Protein AF-A0A378BLF2-F1 (afdb_monomer)

InterPro domains:
  IPR058627 Multidrug resistance protein MdtA-like, C-terminal permuted SH3 domain [PF25967] (3-40)

Structure (mmCIF, N/CA/C/O backbone):
data_AF-A0A378BLF2-F1
#
_entry.id   AF-A0A378BLF2-F1
#
loop_
_atom_site.group_PDB
_atom_site.id
_atom_site.type_symbol
_atom_site.label_atom_id
_atom_site.label_alt_id
_atom_site.label_comp_id
_atom_site.label_asym_id
_atom_site.label_entity_id
_atom_site.label_seq_id
_atom_site.pdbx_PDB_ins_code
_atom_site.Cartn_x
_atom_site.Cartn_y
_atom_site.Cartn_z
_atom_site.occupancy
_atom_site.B_iso_or_equiv
_atom_site.auth_seq_id
_atom_site.auth_comp_id
_atom_site.auth_asym_id
_atom_site.auth_atom_id
_atom_site.pdbx_PDB_model_num
ATOM 1 N N . MET A 1 1 ? -17.983 12.725 -3.443 1.00 42.03 1 MET A N 1
ATOM 2 C CA . MET A 1 1 ? -16.664 12.998 -4.056 1.00 42.03 1 MET A CA 1
ATOM 3 C C . MET A 1 1 ? -15.687 11.942 -3.568 1.00 42.03 1 MET A C 1
ATOM 5 O O . MET A 1 1 ? -15.340 11.941 -2.395 1.00 42.03 1 MET A O 1
ATOM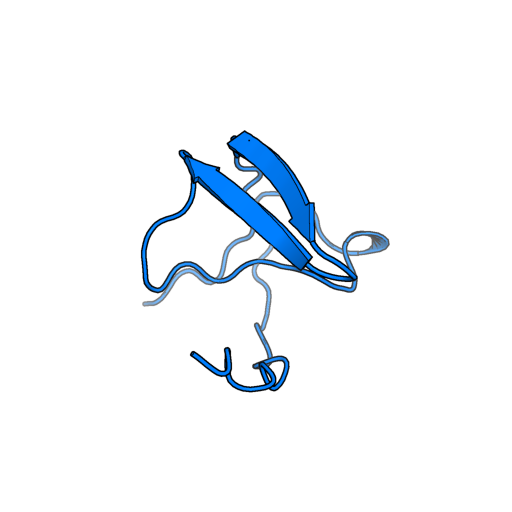 9 N N . THR A 1 2 ? -15.318 10.989 -4.414 1.00 53.41 2 THR A N 1
ATOM 10 C CA . THR A 1 2 ? -14.394 9.899 -4.070 1.00 53.41 2 THR A CA 1
ATOM 11 C C . THR A 1 2 ? -12.982 10.474 -3.937 1.00 53.41 2 THR A C 1
ATOM 13 O O . THR A 1 2 ? -12.375 10.863 -4.934 1.00 53.41 2 THR A O 1
ATOM 16 N N . LYS A 1 3 ? -12.469 10.600 -2.707 1.00 63.12 3 LYS A N 1
ATOM 17 C CA . LYS A 1 3 ? -11.093 11.052 -2.454 1.00 63.12 3 LYS A CA 1
ATOM 18 C C . LYS A 1 3 ? -10.132 9.924 -2.836 1.00 63.12 3 LYS A C 1
ATOM 20 O O . LYS A 1 3 ? -9.851 9.055 -2.024 1.00 63.12 3 LYS A O 1
ATOM 25 N N . ASN A 1 4 ? -9.636 9.929 -4.073 1.00 73.38 4 ASN A N 1
ATOM 26 C CA . ASN A 1 4 ? -8.517 9.076 -4.493 1.00 73.38 4 ASN A CA 1
ATOM 27 C C . ASN A 1 4 ? -7.197 9.649 -3.941 1.00 73.38 4 ASN A C 1
ATOM 29 O O . ASN A 1 4 ? -6.322 10.052 -4.708 1.00 73.38 4 ASN A O 1
ATOM 33 N N . GLN A 1 5 ? -7.095 9.781 -2.619 1.00 78.88 5 GLN A N 1
ATOM 34 C CA . GLN A 1 5 ? -5.865 10.198 -1.955 1.00 78.88 5 GLN A CA 1
ATOM 35 C C . GLN A 1 5 ? -5.053 8.983 -1.544 1.00 78.88 5 GLN A C 1
ATOM 37 O O . GLN A 1 5 ? -5.594 7.941 -1.182 1.00 78.88 5 GLN A O 1
ATOM 42 N N . VAL A 1 6 ? -3.741 9.139 -1.620 1.00 83.81 6 VAL A N 1
ATOM 43 C CA . VAL A 1 6 ? -2.797 8.116 -1.195 1.00 83.81 6 VAL A CA 1
ATOM 44 C C . VAL A 1 6 ? -2.657 8.182 0.312 1.00 83.81 6 VAL A C 1
ATOM 46 O O . VAL A 1 6 ? -2.379 9.245 0.867 1.00 83.81 6 VAL A O 1
ATOM 49 N N . GLU A 1 7 ? -2.756 7.030 0.953 1.00 84.12 7 GLU A N 1
ATOM 50 C CA . GLU A 1 7 ? -2.482 6.876 2.373 1.00 84.12 7 GLU A CA 1
ATOM 51 C C . GLU A 1 7 ? -1.520 5.710 2.563 1.00 84.12 7 GLU A C 1
ATOM 53 O O . GLU A 1 7 ? -1.667 4.656 1.940 1.00 84.12 7 GLU A O 1
ATOM 58 N N . THR A 1 8 ? -0.519 5.901 3.420 1.00 85.00 8 THR A N 1
ATOM 59 C CA . THR A 1 8 ? 0.309 4.784 3.865 1.00 85.00 8 THR A CA 1
ATOM 60 C C . THR A 1 8 ? -0.520 3.958 4.829 1.00 85.00 8 THR A C 1
ATOM 62 O O . THR A 1 8 ? -1.020 4.482 5.824 1.00 85.00 8 THR A O 1
ATOM 65 N N . ARG A 1 9 ? -0.655 2.666 4.543 1.00 87.44 9 ARG A N 1
ATOM 66 C CA . ARG A 1 9 ? -1.341 1.736 5.429 1.00 87.44 9 ARG A CA 1
ATOM 67 C C . ARG A 1 9 ? -0.449 0.548 5.731 1.00 87.44 9 ARG A C 1
ATOM 69 O O . ARG A 1 9 ? 0.092 -0.071 4.819 1.00 87.44 9 ARG A O 1
ATOM 76 N N . GLU A 1 10 ? -0.340 0.225 7.011 1.00 88.56 10 GLU A N 1
ATOM 77 C CA . GLU A 1 10 ? 0.284 -1.015 7.450 1.00 88.56 10 GLU A CA 1
ATOM 78 C C . GLU A 1 10 ? -0.643 -2.193 7.145 1.00 88.56 10 GLU A C 1
ATOM 80 O O . GLU A 1 10 ? -1.841 -2.171 7.438 1.00 88.56 10 GLU A O 1
ATOM 85 N N . VAL A 1 11 ? -0.081 -3.219 6.516 1.00 90.06 11 VAL A N 1
ATOM 86 C CA . VAL A 1 11 ? -0.786 -4.441 6.131 1.00 90.06 11 VAL A CA 1
ATOM 87 C C . VAL A 1 11 ? 0.009 -5.644 6.612 1.00 90.06 11 VAL A C 1
ATOM 89 O O . VAL A 1 11 ? 1.238 -5.609 6.652 1.00 90.06 11 VAL A O 1
ATOM 92 N N . VAL A 1 12 ? -0.691 -6.717 6.969 1.00 91.44 12 VAL A N 1
ATOM 93 C CA . VAL A 1 12 ? -0.061 -7.972 7.390 1.00 91.44 12 VAL A CA 1
ATOM 94 C C . VAL A 1 12 ? -0.021 -8.906 6.191 1.00 91.44 12 VAL A C 1
ATOM 96 O O . VAL A 1 12 ? -1.039 -9.491 5.821 1.00 91.44 12 VAL A O 1
ATOM 99 N N . ALA A 1 13 ? 1.155 -9.024 5.578 1.00 90.94 13 ALA A N 1
ATOM 100 C CA . ALA A 1 13 ? 1.429 -9.992 4.524 1.00 90.94 13 ALA A CA 1
ATOM 101 C C . ALA A 1 13 ? 2.118 -11.220 5.133 1.00 90.94 13 ALA A C 1
ATOM 103 O O . ALA A 1 13 ? 3.203 -11.103 5.698 1.00 90.94 13 ALA A O 1
ATOM 104 N N . THR A 1 14 ? 1.483 -12.390 5.057 1.00 88.69 14 THR A N 1
ATOM 105 C CA . THR A 1 14 ? 1.988 -13.611 5.712 1.00 88.69 14 THR A CA 1
ATOM 106 C C . THR A 1 14 ? 2.883 -14.446 4.811 1.00 88.69 14 THR A C 1
ATOM 108 O O . THR A 1 14 ? 3.793 -15.109 5.302 1.00 88.69 14 THR A O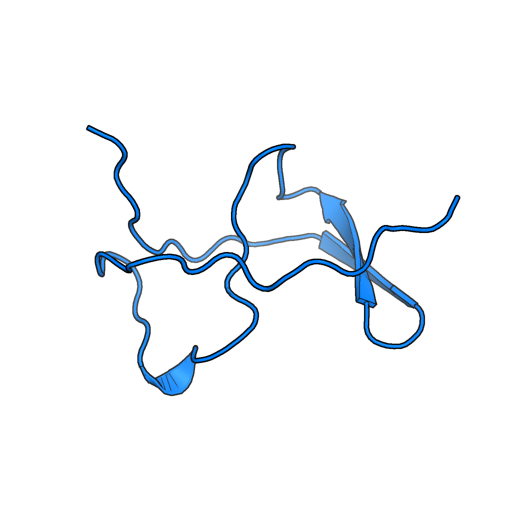 1
ATOM 111 N N . GLN A 1 15 ? 2.638 -14.433 3.501 1.00 89.62 15 GLN A N 1
ATOM 112 C CA . GLN A 1 15 ? 3.409 -15.218 2.544 1.00 89.62 15 GLN A CA 1
ATOM 113 C C . GLN A 1 15 ? 3.385 -14.582 1.153 1.00 89.62 15 GLN A C 1
ATOM 115 O O . GLN A 1 15 ? 2.364 -14.043 0.728 1.00 89.62 15 GLN A O 1
ATOM 120 N N . ALA A 1 16 ? 4.501 -14.685 0.432 1.00 90.06 16 ALA A N 1
ATOM 121 C CA . ALA A 1 16 ? 4.543 -14.470 -1.009 1.00 90.06 16 ALA A CA 1
ATOM 122 C C . ALA A 1 16 ? 4.212 -15.784 -1.733 1.00 90.06 16 ALA A C 1
ATOM 124 O O . ALA A 1 16 ? 4.831 -16.816 -1.476 1.00 90.06 16 ALA A O 1
ATOM 125 N N . VAL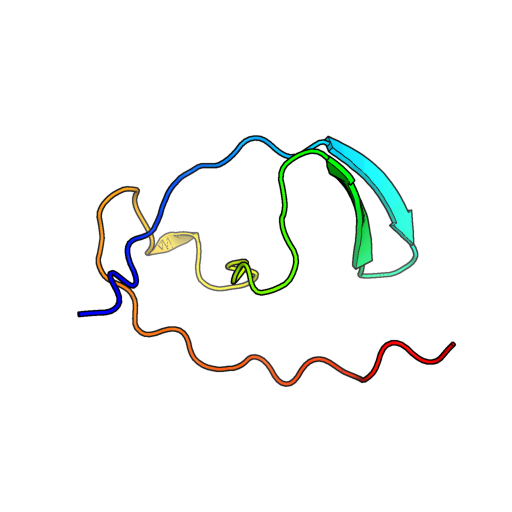 A 1 17 ? 3.233 -15.740 -2.629 1.00 89.00 17 VAL A N 1
ATOM 126 C CA . VAL A 1 17 ? 2.780 -16.850 -3.469 1.00 89.00 17 VAL A CA 1
ATOM 127 C C . VAL A 1 17 ? 3.009 -16.448 -4.926 1.00 89.00 17 VAL A C 1
ATOM 129 O O . VAL A 1 17 ? 2.216 -15.710 -5.513 1.00 89.00 17 VAL A O 1
ATOM 132 N N . GLY A 1 18 ? 4.130 -16.897 -5.497 1.00 87.50 18 GLY A N 1
ATOM 133 C CA . GLY A 1 18 ? 4.593 -16.436 -6.811 1.00 87.50 18 GLY A CA 1
ATOM 134 C C . GLY A 1 18 ? 4.848 -14.927 -6.799 1.00 87.50 18 GLY A C 1
ATOM 135 O O . GLY A 1 18 ? 5.567 -14.427 -5.938 1.00 87.50 18 GLY A O 1
ATOM 136 N N . ASP A 1 19 ? 4.200 -14.199 -7.706 1.00 84.94 19 ASP A N 1
ATOM 137 C CA . ASP A 1 19 ? 4.311 -12.737 -7.821 1.00 84.94 19 ASP A CA 1
ATOM 138 C C . ASP A 1 19 ? 3.299 -11.970 -6.943 1.00 84.94 19 ASP A C 1
ATOM 140 O O . ASP A 1 19 ? 3.108 -10.762 -7.104 1.00 84.94 19 ASP A O 1
ATOM 144 N N . LYS A 1 20 ? 2.578 -12.661 -6.049 1.00 84.62 20 LYS A N 1
ATOM 145 C CA . LYS A 1 20 ? 1.490 -12.088 -5.238 1.00 84.62 20 LYS A CA 1
ATOM 146 C C . LYS A 1 20 ? 1.764 -12.255 -3.749 1.00 84.62 20 LYS A C 1
ATOM 148 O O . LYS A 1 20 ? 2.349 -13.242 -3.326 1.00 84.62 20 LYS A O 1
ATOM 153 N N . TRP A 1 21 ? 1.277 -11.322 -2.937 1.00 89.06 21 TRP A N 1
ATOM 154 C CA . TRP A 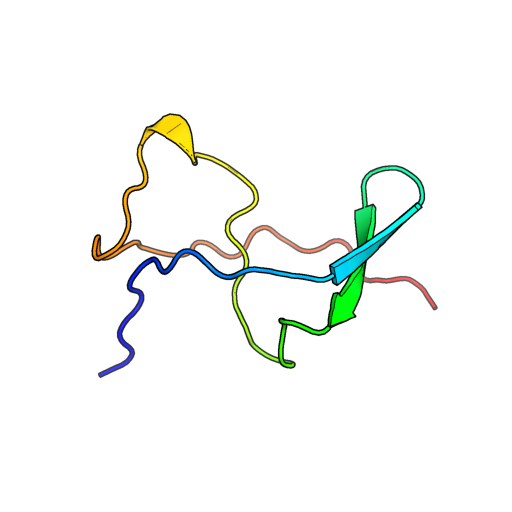1 21 ? 1.339 -11.415 -1.477 1.00 89.06 21 TRP A CA 1
ATOM 155 C C . TRP A 1 21 ? -0.021 -11.797 -0.898 1.00 89.06 21 TRP A C 1
ATOM 157 O O . TRP A 1 21 ? -1.038 -11.188 -1.233 1.00 89.06 21 TRP A O 1
ATOM 167 N N . LEU A 1 22 ? -0.032 -12.786 -0.007 1.00 89.12 22 LEU A N 1
ATOM 168 C CA . LEU A 1 22 ? -1.195 -13.150 0.789 1.00 89.12 22 LEU A CA 1
ATOM 169 C C . LEU A 1 22 ? -1.316 -12.180 1.967 1.00 89.12 22 LEU A C 1
ATOM 171 O O . LEU A 1 22 ? -0.504 -12.211 2.893 1.00 89.12 22 LEU A O 1
ATOM 175 N N . ILE A 1 23 ? -2.332 -11.316 1.921 1.00 88.81 23 ILE A N 1
ATOM 176 C CA . ILE A 1 23 ? -2.612 -10.334 2.972 1.00 88.81 23 ILE A CA 1
ATOM 177 C C . ILE A 1 23 ? -3.732 -10.849 3.871 1.00 88.81 23 ILE A C 1
ATOM 179 O O . ILE A 1 23 ? -4.823 -11.155 3.396 1.00 88.81 23 ILE A O 1
ATOM 183 N N . THR A 1 24 ? -3.463 -10.928 5.174 1.00 90.12 24 THR A N 1
ATOM 184 C CA . THR A 1 24 ? -4.419 -11.413 6.183 1.00 90.12 24 THR A CA 1
ATOM 185 C C . THR A 1 24 ? -5.071 -10.287 6.979 1.00 90.12 24 THR A C 1
ATOM 187 O O . THR A 1 24 ? -6.118 -10.501 7.584 1.00 90.12 24 THR A O 1
ATOM 190 N N . SER A 1 25 ? -4.486 -9.084 6.984 1.00 90.44 25 SER A N 1
ATOM 191 C CA . SER A 1 25 ? -5.049 -7.917 7.670 1.00 90.44 25 SER A CA 1
ATOM 192 C C . SER A 1 25 ? -4.571 -6.597 7.061 1.00 90.44 25 SER A C 1
ATOM 194 O O . SER A 1 25 ? -3.534 -6.533 6.403 1.00 90.44 25 SER A O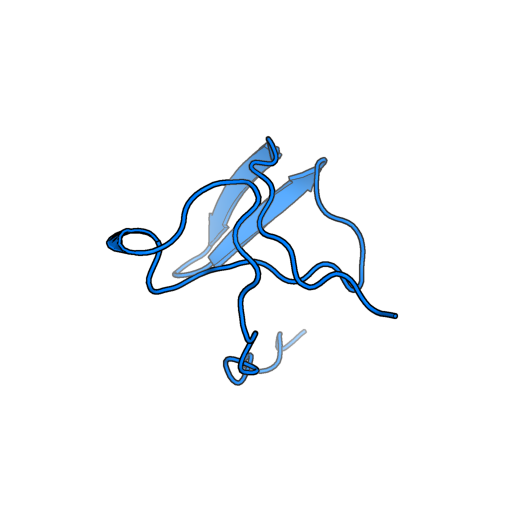 1
ATOM 196 N N . GLY A 1 26 ? -5.336 -5.532 7.299 1.00 85.75 26 GLY A N 1
ATOM 197 C CA . GLY A 1 26 ? -5.030 -4.167 6.864 1.00 85.75 26 GLY A CA 1
ATOM 198 C C . GLY A 1 26 ? -5.689 -3.746 5.547 1.00 85.75 26 GLY A C 1
ATOM 199 O O . GLY A 1 26 ? -5.782 -2.554 5.277 1.00 85.75 26 GLY A O 1
ATOM 200 N N . LEU A 1 27 ? -6.237 -4.662 4.747 1.00 86.12 27 LEU A N 1
ATOM 201 C CA . LEU A 1 27 ? -6.990 -4.316 3.532 1.00 86.12 27 LEU A CA 1
ATOM 202 C C . LEU A 1 27 ? -8.446 -4.761 3.626 1.00 86.12 27 LEU A C 1
ATOM 204 O O . LEU A 1 27 ? -8.750 -5.809 4.195 1.00 86.12 27 LEU A O 1
ATOM 208 N N . LYS A 1 28 ? -9.346 -3.959 3.055 1.00 82.88 28 LYS A N 1
ATOM 209 C CA . LYS A 1 28 ? -10.770 -4.277 2.930 1.00 82.88 28 LYS A CA 1
ATOM 210 C C . LYS A 1 28 ? -11.128 -4.578 1.473 1.00 82.88 28 LYS A C 1
ATOM 212 O O . LYS A 1 28 ? -10.508 -4.025 0.562 1.00 82.88 28 LYS A O 1
ATOM 217 N N . PRO A 1 29 ? -12.155 -5.409 1.225 1.00 78.88 29 PRO A N 1
ATOM 218 C CA . PRO A 1 29 ? -12.688 -5.593 -0.119 1.00 78.88 29 PRO A CA 1
ATOM 219 C C . PRO A 1 29 ? -13.066 -4.245 -0.747 1.00 78.88 29 PRO A C 1
ATOM 221 O O . PRO A 1 29 ? -13.770 -3.446 -0.132 1.00 78.88 29 PRO A O 1
ATOM 224 N N . GLY A 1 30 ? -12.587 -3.995 -1.967 1.00 80.88 30 GLY A N 1
ATOM 225 C CA . GLY A 1 30 ? -12.795 -2.731 -2.681 1.00 80.88 30 GLY A CA 1
ATOM 226 C C . GLY A 1 30 ? -11.712 -1.669 -2.458 1.00 80.88 30 GLY A C 1
ATOM 227 O O . GLY A 1 30 ? -11.715 -0.667 -3.177 1.00 80.88 30 GLY A O 1
ATOM 228 N N . ASP A 1 31 ? -10.767 -1.888 -1.535 1.00 83.12 31 ASP A N 1
ATOM 229 C CA . ASP A 1 31 ? -9.587 -1.030 -1.411 1.00 83.12 31 ASP A CA 1
ATOM 230 C C . ASP A 1 31 ? -8.716 -1.134 -2.671 1.00 83.12 31 ASP A C 1
ATOM 232 O O . ASP A 1 31 ? -8.511 -2.209 -3.241 1.00 83.12 31 ASP A O 1
ATOM 236 N N . LYS A 1 32 ? -8.180 0.009 -3.106 1.00 83.75 32 LYS A N 1
ATOM 237 C CA . LYS A 1 32 ? -7.264 0.093 -4.246 1.00 83.75 32 LYS A CA 1
ATOM 238 C C . LYS A 1 32 ? -5.834 0.161 -3.734 1.00 83.75 32 LYS A C 1
ATOM 240 O O . LYS A 1 32 ? -5.482 1.090 -3.012 1.00 83.75 32 LYS A O 1
ATOM 245 N N . VAL A 1 33 ? -5.015 -0.805 -4.136 1.00 84.69 33 VAL A N 1
ATOM 246 C CA . VAL A 1 33 ? -3.597 -0.874 -3.773 1.00 84.69 33 VAL A CA 1
ATOM 247 C C . VAL A 1 33 ? -2.755 -0.331 -4.918 1.00 84.69 33 VAL A C 1
ATOM 249 O O . VAL A 1 33 ? -2.976 -0.664 -6.081 1.00 84.69 33 VAL A O 1
ATOM 252 N N . ILE A 1 34 ? -1.783 0.511 -4.584 1.00 83.31 34 ILE A N 1
ATOM 253 C CA . ILE A 1 34 ? -0.815 1.034 -5.545 1.00 83.31 34 ILE A CA 1
ATOM 254 C C . ILE A 1 34 ? 0.316 0.018 -5.656 1.00 83.31 34 ILE A C 1
ATOM 256 O O . ILE A 1 34 ? 1.085 -0.163 -4.718 1.00 83.31 34 ILE A O 1
ATOM 260 N N . VAL A 1 35 ? 0.404 -0.643 -6.804 1.00 83.69 35 VAL A N 1
ATOM 261 C CA . VAL A 1 35 ? 1.407 -1.684 -7.088 1.00 83.69 35 VAL A CA 1
ATOM 262 C C . VAL A 1 35 ? 2.574 -1.172 -7.938 1.00 83.69 35 VAL A C 1
ATOM 264 O O . VAL A 1 35 ? 3.626 -1.798 -7.984 1.00 83.69 35 VAL A O 1
ATOM 267 N N . SER A 1 36 ? 2.415 0.006 -8.548 1.00 80.31 36 SER A N 1
ATOM 268 C CA . SER A 1 36 ? 3.370 0.600 -9.484 1.00 80.31 36 SER A CA 1
ATOM 269 C C . SER A 1 36 ? 3.486 2.111 -9.274 1.00 80.31 36 SER A C 1
ATOM 271 O O . SER A 1 36 ? 2.533 2.776 -8.868 1.00 80.31 36 SER A O 1
ATOM 273 N N . GLY A 1 37 ? 4.659 2.676 -9.572 1.00 80.25 37 GLY A N 1
ATOM 274 C CA . GLY A 1 37 ? 4.866 4.128 -9.593 1.00 80.25 37 GLY A CA 1
ATOM 275 C C . GLY A 1 37 ? 5.114 4.792 -8.235 1.00 80.25 37 GLY A C 1
ATOM 276 O O . GLY A 1 37 ? 5.165 6.021 -8.190 1.00 80.25 37 GLY A O 1
ATOM 277 N N . LEU A 1 38 ? 5.319 4.022 -7.156 1.00 81.75 38 LEU A N 1
ATOM 278 C CA . LEU A 1 38 ? 5.533 4.520 -5.784 1.00 81.75 38 LEU A CA 1
ATOM 279 C C . LEU A 1 38 ? 6.625 5.600 -5.676 1.00 81.75 38 LEU A C 1
ATOM 281 O O . LEU A 1 38 ? 6.531 6.465 -4.812 1.00 81.75 38 LEU A O 1
ATOM 285 N N . GLN A 1 39 ? 7.604 5.633 -6.590 1.00 81.75 39 GLN A N 1
ATOM 286 C CA . GLN A 1 39 ? 8.647 6.669 -6.611 1.00 81.75 39 GLN A CA 1
ATOM 287 C C . GLN A 1 39 ? 8.112 8.109 -6.763 1.00 81.75 39 GLN A C 1
ATO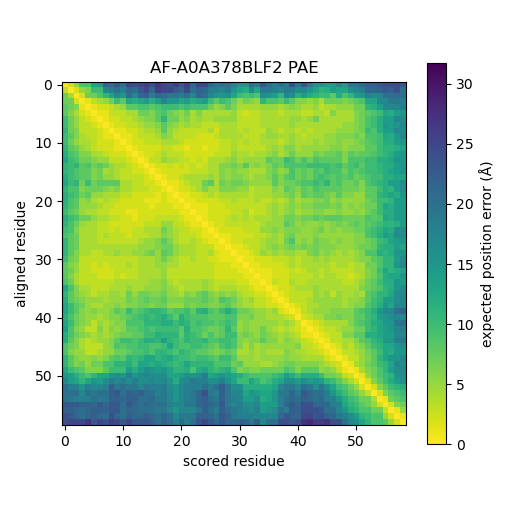M 289 O O . GLN A 1 39 ? 8.795 9.063 -6.395 1.00 81.75 39 GLN A O 1
ATOM 294 N N . LYS A 1 40 ? 6.913 8.282 -7.335 1.00 76.62 40 LYS A N 1
ATOM 295 C CA . LYS A 1 40 ? 6.282 9.590 -7.589 1.00 76.62 40 LYS A CA 1
ATOM 296 C C . LYS A 1 40 ? 5.140 9.890 -6.620 1.00 76.62 40 LYS A C 1
ATOM 298 O O . LYS A 1 40 ? 4.555 10.970 -6.690 1.00 76.62 40 LYS A O 1
ATOM 303 N N . VAL A 1 41 ? 4.804 8.947 -5.744 1.00 79.69 41 VAL A N 1
ATOM 304 C CA . VAL A 1 41 ? 3.619 9.023 -4.894 1.00 79.69 41 VAL A CA 1
ATOM 305 C C . VAL A 1 41 ? 4.034 9.381 -3.471 1.00 79.69 41 VAL A C 1
ATOM 307 O O . VAL A 1 41 ? 4.978 8.817 -2.926 1.00 79.69 41 VAL A O 1
ATOM 310 N N . ARG A 1 42 ? 3.327 10.334 -2.859 1.00 79.12 42 ARG A N 1
ATOM 311 C CA . ARG A 1 42 ? 3.481 10.692 -1.444 1.00 79.12 42 ARG A CA 1
ATOM 312 C C . ARG A 1 42 ? 2.119 10.664 -0.745 1.00 79.12 42 ARG A C 1
ATOM 314 O O . ARG A 1 42 ? 1.109 10.885 -1.420 1.00 79.12 42 ARG A O 1
ATOM 321 N N . PRO A 1 43 ? 2.071 10.419 0.576 1.00 79.75 43 PRO A N 1
ATOM 322 C CA . PRO A 1 43 ? 0.828 10.497 1.340 1.00 79.75 43 PRO A CA 1
ATOM 323 C C . PRO A 1 43 ? 0.130 11.850 1.146 1.00 79.75 43 PRO A C 1
ATOM 325 O O . PRO A 1 43 ? 0.789 12.889 1.095 1.00 79.75 43 PRO A O 1
ATOM 328 N N . GLY A 1 44 ? -1.196 11.836 1.009 1.00 76.69 44 GLY A N 1
ATOM 329 C CA . GLY A 1 44 ? -2.024 13.030 0.801 1.00 76.69 44 GLY A CA 1
ATOM 330 C C . GLY A 1 44 ? -2.106 13.528 -0.648 1.00 76.69 44 GLY A C 1
ATOM 331 O O . GLY A 1 44 ? -2.894 14.430 -0.937 1.00 76.69 44 GLY A O 1
ATOM 332 N N . VAL A 1 45 ? -1.352 12.940 -1.584 1.00 81.25 45 VAL A N 1
ATOM 333 C CA . VAL A 1 45 ? -1.450 13.282 -3.011 1.00 81.25 45 VAL A CA 1
ATOM 334 C C . VAL A 1 45 ? -2.687 12.627 -3.622 1.00 81.25 45 VAL A C 1
ATOM 336 O O . VAL A 1 45 ? -2.952 11.443 -3.408 1.00 81.25 45 VAL A O 1
ATOM 339 N N . THR A 1 46 ? -3.439 13.392 -4.412 1.00 78.88 46 THR A N 1
ATOM 340 C CA . THR A 1 46 ? -4.527 12.851 -5.231 1.00 78.88 46 THR A CA 1
ATOM 341 C C . THR A 1 46 ? -3.938 12.127 -6.434 1.00 78.88 46 THR A C 1
ATOM 343 O O . THR A 1 46 ? -3.250 12.739 -7.252 1.00 78.88 46 THR A O 1
ATOM 346 N N . VAL A 1 47 ? -4.234 10.839 -6.569 1.00 78.75 47 VAL A N 1
ATOM 347 C CA . VAL A 1 47 ? -3.800 10.025 -7.708 1.00 78.75 47 VAL A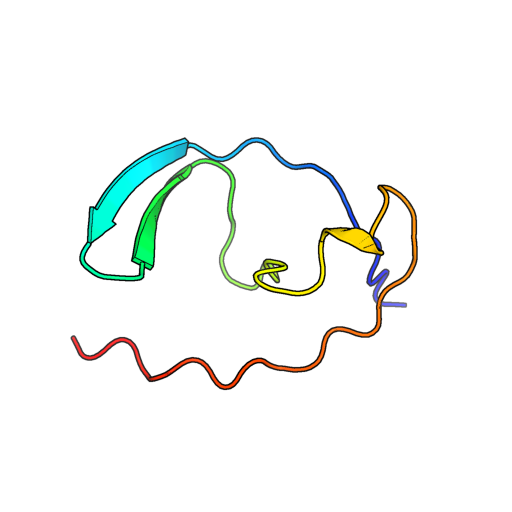 CA 1
ATOM 348 C C . VAL A 1 47 ? -4.987 9.653 -8.580 1.00 78.75 47 VAL A C 1
ATOM 350 O O . VAL A 1 47 ? -6.107 9.448 -8.109 1.00 78.75 47 VAL A O 1
ATOM 353 N N . LYS A 1 48 ? -4.739 9.534 -9.882 1.00 78.94 48 LYS A N 1
ATOM 354 C CA . LYS A 1 48 ? -5.681 8.892 -10.791 1.00 78.94 48 LYS A CA 1
ATOM 355 C C . LYS A 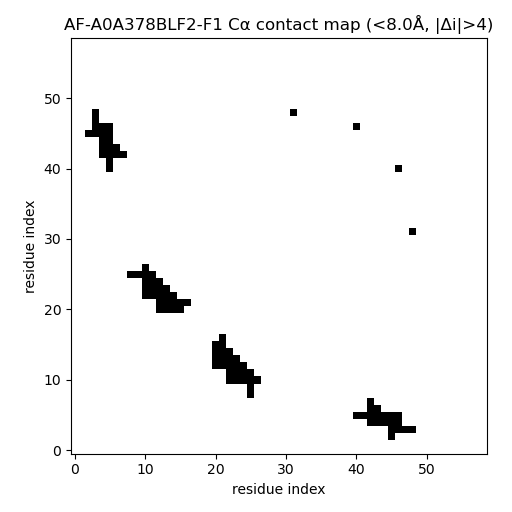1 48 ? -5.339 7.407 -10.820 1.00 78.94 48 LYS A C 1
ATOM 357 O O . LYS A 1 48 ? -4.350 7.016 -11.426 1.00 78.94 48 LYS A O 1
ATOM 362 N N . ALA A 1 49 ? -6.127 6.599 -10.119 1.00 73.56 49 ALA A N 1
ATOM 363 C CA . ALA A 1 49 ? -5.976 5.152 -10.173 1.00 73.56 49 ALA A CA 1
ATOM 364 C C . ALA A 1 49 ? -6.455 4.652 -11.542 1.00 73.56 49 ALA A C 1
ATOM 366 O O . ALA A 1 49 ? -7.651 4.720 -11.839 1.00 73.56 49 ALA A O 1
ATOM 367 N N . GLU A 1 50 ? -5.534 4.161 -12.363 1.00 76.19 50 GLU A N 1
ATOM 368 C CA . GLU A 1 50 ? -5.876 3.302 -13.493 1.00 76.19 50 GLU A CA 1
ATOM 369 C C . GLU A 1 50 ? -6.058 1.873 -12.988 1.00 76.19 50 GLU A C 1
ATOM 371 O O . GLU A 1 50 ? -5.366 1.426 -12.072 1.00 76.19 50 GLU A O 1
ATOM 376 N N . ALA A 1 51 ? -7.050 1.175 -13.536 1.00 66.12 51 ALA A N 1
ATOM 377 C CA . ALA A 1 51 ? -7.242 -0.228 -13.225 1.00 66.12 51 ALA A CA 1
ATOM 378 C C . ALA A 1 51 ? -6.092 -1.003 -13.867 1.00 66.12 51 ALA A C 1
ATOM 380 O O . ALA A 1 51 ? -6.115 -1.267 -15.069 1.00 66.12 51 ALA A O 1
ATOM 381 N N . GLU A 1 52 ? -5.093 -1.371 -13.068 1.00 62.69 52 GLU A N 1
ATOM 382 C CA . GLU A 1 52 ? -4.213 -2.461 -13.459 1.00 62.69 52 GLU A CA 1
ATOM 383 C C . GLU A 1 52 ? -5.116 -3.675 -13.659 1.00 62.69 52 GLU A C 1
ATOM 385 O O . GLU A 1 52 ? -5.895 -4.043 -12.773 1.00 62.69 52 GLU A O 1
ATOM 390 N N . ARG A 1 53 ? -5.113 -4.223 -14.873 1.00 53.81 53 ARG A N 1
ATOM 391 C CA . ARG A 1 53 ? -5.983 -5.331 -15.248 1.00 53.81 53 ARG A CA 1
ATOM 392 C C . ARG A 1 53 ? -5.571 -6.528 -14.400 1.00 53.81 53 ARG A C 1
ATOM 394 O O . ARG A 1 53 ? -4.627 -7.235 -14.733 1.00 53.81 53 ARG A O 1
ATOM 401 N N . ALA A 1 54 ? -6.244 -6.714 -13.269 1.00 53.50 54 ALA A N 1
ATOM 402 C CA . ALA A 1 54 ? -6.012 -7.850 -12.405 1.00 53.50 54 ALA A CA 1
ATOM 403 C C . ALA A 1 54 ? -6.299 -9.107 -13.231 1.00 53.50 54 ALA A C 1
ATOM 405 O O . ALA A 1 54 ? -7.437 -9.331 -13.648 1.00 53.50 54 ALA A O 1
ATOM 406 N N . ALA A 1 55 ? -5.263 -9.903 -13.508 1.00 50.19 55 ALA A N 1
ATOM 407 C CA . ALA A 1 55 ? -5.473 -11.265 -13.975 1.00 50.19 55 ALA A CA 1
ATOM 408 C C . ALA A 1 55 ? -6.413 -11.944 -12.964 1.00 50.19 55 ALA A C 1
ATOM 410 O O . ALA A 1 55 ? -6.180 -11.791 -11.755 1.00 50.19 55 ALA A O 1
ATOM 411 N N . PRO A 1 56 ? -7.492 -12.608 -13.422 1.00 39.78 56 PRO A N 1
ATOM 412 C CA . PRO A 1 56 ? -8.485 -13.169 -12.523 1.00 39.78 56 PRO A CA 1
ATOM 413 C C . PRO A 1 56 ? -7.764 -14.120 -11.570 1.00 39.78 56 PRO A C 1
ATOM 415 O O . PRO A 1 56 ? -6.931 -14.919 -11.996 1.00 39.78 56 PRO A O 1
ATOM 418 N N . ALA A 1 57 ? -8.037 -13.991 -10.272 1.00 48.59 57 ALA A N 1
ATOM 419 C CA . ALA A 1 57 ? -7.652 -15.014 -9.317 1.00 48.59 57 ALA A CA 1
ATOM 420 C C . ALA A 1 57 ? -8.424 -16.278 -9.714 1.00 48.59 57 ALA A C 1
ATOM 422 O O . ALA A 1 57 ? -9.629 -16.370 -9.483 1.00 48.59 57 ALA A O 1
ATOM 423 N N . VAL A 1 58 ? -7.753 -17.180 -10.431 1.00 41.06 58 VAL A N 1
ATOM 424 C CA . VAL A 1 58 ? -8.292 -18.498 -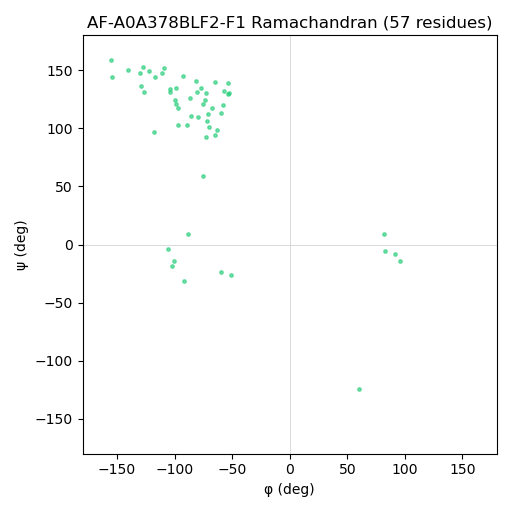10.755 1.00 41.06 58 VAL A CA 1
ATOM 425 C C . VAL A 1 58 ? -8.380 -19.244 -9.428 1.00 41.06 58 VAL A C 1
ATOM 427 O O . VAL A 1 58 ? -7.374 -19.375 -8.731 1.00 41.06 58 VAL A O 1
ATOM 430 N N . GLN A 1 59 ? -9.612 -19.592 -9.058 1.00 39.75 59 GLN A N 1
ATOM 431 C CA . GLN A 1 59 ? -9.921 -20.494 -7.951 1.00 39.75 59 GLN A CA 1
ATOM 432 C C . GLN A 1 59 ? -9.468 -21.910 -8.292 1.00 39.75 59 GLN A C 1
ATOM 434 O O . GLN A 1 59 ? -9.601 -22.283 -9.481 1.00 39.75 59 GLN A O 1
#

Radius of gyration: 12.82 Å; Cα contacts (8 Å, |Δi|>4): 48; chains: 1; bounding box: 25×34×23 Å

Organism: Klebsiella pneumoniae (NCBI:txid573)

Secondary structure (DSSP, 8-state):
----B------EEEEEETTEEEEEES--TTPPP--S-GGG--TT-B-------------

Sequence (59 aa):
MTKNQVETREVVATQAVGDKWLITSGLKPGDKVIVSGLQKVRPGVTVKAEAERAAPAVQ

pLDDT: mean 77.05, std 14.36, range [39.75, 91.44]

Foldseek 3Di:
DDQQFDDDWDWDFDDDDDPDTDTDDGDDPPDDDDPDDVVPHDGGDRDDDDPPPPDDPDD

Solvent-accessible surface area (backbone atoms only — not comparable to full-atom values): 4323 Å² total; per-residue (Å²): 134,87,79,50,52,41,71,89,72,78,63,45,68,80,46,75,59,87,100,43,73,45,68,82,41,74,77,58,95,88,66,84,80,86,87,70,68,64,92,80,60,55,72,74,42,76,53,86,85,72,82,74,82,71,74,76,83,80,127

Mean predicted aligned error: 8.07 Å

Nearest PDB structures (foldseek):
  4q4y-assembly1_4  TM=1.496E-01  e=5.870E+00  Coxsackievirus A24